Protein AF-A0A1I6B5R0-F1 (afdb_monomer)

Solvent-accessible surface area (backbone atoms only — not comparable to full-atom values): 3456 Å² total; per-residue (Å²): 114,47,79,50,63,68,43,78,48,73,41,66,31,78,35,73,63,44,40,41,36,44,30,52,22,41,38,24,26,1,24,36,54,26,38,37,35,54,23,36,46,22,3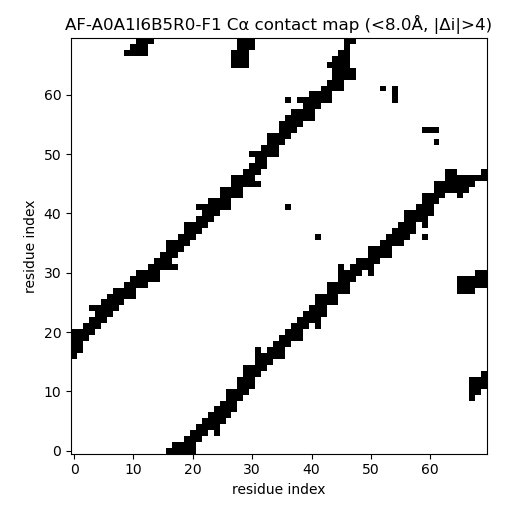8,38,23,29,40,48,82,80,45,51,76,43,78,70,22,59,79,43,47,78,45,79,74,23,86,25,50,85

Organism: NCBI:txid112413

Foldseek 3Di:
DAADECEEEEAADEEAEAEYHYECYEYFAAYYQAYEYQAENYEYEYADDDHHYHYNYHNYYYYYDGPHHD

InterPro domains:
  IPR021417 Protein of unknown function DUF3060 [PF11259] (2-59)

Radius of gyration: 10.26 Å; Cα contacts (8 Å, |Δi|>4): 223; chains: 1; bounding box: 24×19×26 Å

Secondary structure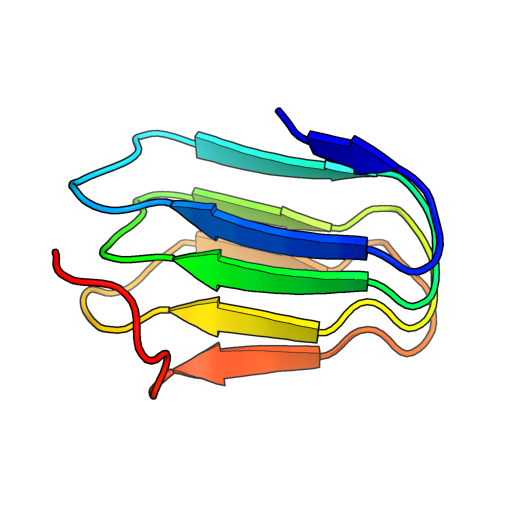 (DSSP, 8-state):
-EE-SS-EEEEEEEEEEEEEESSS-EEEEEEEEEEEE-SSS-EEEEEES--EEEE-STT-EEEE--SS--

Structure (mmCIF, N/CA/C/O backbone):
data_AF-A0A1I6B5R0-F1
#
_entry.id   AF-A0A1I6B5R0-F1
#
loop_
_atom_site.group_PDB
_atom_site.id
_atom_site.type_symbol
_atom_site.label_atom_id
_atom_site.label_alt_id
_atom_site.label_comp_id
_atom_site.label_asym_id
_atom_site.label_entity_id
_atom_site.label_seq_id
_atom_site.pdbx_PDB_ins_code
_atom_site.Cartn_x
_atom_site.Cartn_y
_atom_site.Cartn_z
_atom_site.occupancy
_atom_site.B_iso_or_equiv
_atom_site.auth_seq_id
_atom_site.auth_comp_id
_atom_site.auth_asym_id
_atom_site.auth_atom_id
_atom_site.pdbx_PDB_model_num
ATOM 1 N N . MET A 1 1 ? -6.734 -4.913 -2.999 1.00 83.69 1 MET A N 1
ATOM 2 C CA . MET A 1 1 ? -5.512 -5.192 -3.788 1.00 83.69 1 MET A CA 1
ATOM 3 C C . MET A 1 1 ? -5.525 -4.265 -4.985 1.00 83.69 1 MET A C 1
ATOM 5 O O . MET A 1 1 ? -6.576 -4.139 -5.594 1.00 83.69 1 MET A O 1
ATOM 9 N N . ILE A 1 2 ? -4.411 -3.599 -5.273 1.00 87.12 2 ILE A N 1
ATOM 10 C CA . ILE A 1 2 ? -4.253 -2.690 -6.413 1.00 87.12 2 ILE A CA 1
ATOM 11 C C . ILE A 1 2 ? -3.206 -3.314 -7.330 1.00 87.12 2 ILE A C 1
ATOM 13 O O . ILE A 1 2 ? -2.100 -3.593 -6.872 1.00 87.12 2 ILE A O 1
ATOM 17 N N . SER A 1 3 ? -3.567 -3.559 -8.587 1.00 90.12 3 SER A N 1
ATOM 18 C CA . SER A 1 3 ? -2.649 -4.033 -9.623 1.00 90.12 3 SER A CA 1
ATOM 19 C C . SER A 1 3 ? -2.759 -3.094 -10.816 1.00 90.12 3 SER A C 1
ATOM 21 O O . SER A 1 3 ? -3.732 -3.155 -11.565 1.00 90.12 3 SER A O 1
ATOM 23 N N . ALA A 1 4 ? -1.839 -2.135 -10.902 1.00 85.50 4 ALA A N 1
ATOM 24 C CA . ALA A 1 4 ? -1.882 -1.066 -11.894 1.00 85.50 4 ALA A CA 1
ATOM 25 C C . ALA A 1 4 ? -0.514 -0.384 -12.044 1.00 85.50 4 ALA A C 1
ATOM 27 O O . ALA A 1 4 ? 0.309 -0.408 -11.131 1.00 85.50 4 ALA A O 1
ATOM 28 N N . ASN A 1 5 ? -0.281 0.244 -13.197 1.00 90.88 5 ASN A N 1
ATOM 29 C CA . ASN A 1 5 ? 0.938 0.999 -13.483 1.00 90.88 5 ASN A CA 1
ATOM 30 C C . ASN A 1 5 ? 0.607 2.482 -13.657 1.00 90.88 5 ASN A C 1
ATOM 32 O O . ASN A 1 5 ? -0.383 2.804 -14.312 1.00 90.88 5 ASN A O 1
ATOM 36 N N . SER A 1 6 ? 1.453 3.363 -13.117 1.00 93.00 6 SER A N 1
ATOM 37 C CA . SER A 1 6 ? 1.333 4.821 -13.264 1.00 93.00 6 SER A CA 1
ATOM 38 C C . SER A 1 6 ? -0.027 5.381 -12.833 1.00 93.00 6 SER A C 1
ATOM 40 O O . SER A 1 6 ? -0.553 6.299 -13.460 1.00 93.00 6 SER A O 1
ATOM 42 N N . VAL A 1 7 ? -0.607 4.831 -11.761 1.00 93.50 7 VAL A N 1
ATOM 43 C CA . VAL A 1 7 ? -1.889 5.301 -11.218 1.00 93.50 7 VAL A CA 1
ATOM 44 C C . VAL A 1 7 ? -1.713 6.086 -9.929 1.00 93.50 7 VAL A C 1
ATOM 46 O O . VAL A 1 7 ? -0.773 5.862 -9.165 1.00 93.50 7 VAL A O 1
ATOM 49 N N . HIS A 1 8 ? -2.676 6.962 -9.659 1.00 94.75 8 HIS A N 1
ATOM 50 C CA . HIS A 1 8 ? -2.867 7.581 -8.357 1.00 94.75 8 HIS A CA 1
ATOM 51 C C . HIS A 1 8 ? -4.190 7.072 -7.776 1.00 94.75 8 HIS A C 1
ATOM 53 O O . HIS A 1 8 ? -5.238 7.261 -8.390 1.00 94.75 8 HIS A O 1
ATOM 59 N N . ALA A 1 9 ? -4.147 6.395 -6.628 1.00 92.38 9 ALA A N 1
ATOM 60 C CA . ALA A 1 9 ? -5.342 5.879 -5.966 1.00 92.38 9 ALA A CA 1
ATOM 61 C C . ALA A 1 9 ? -5.387 6.276 -4.489 1.00 92.38 9 ALA A C 1
ATOM 63 O O . ALA A 1 9 ? -4.359 6.313 -3.814 1.00 92.38 9 ALA A O 1
ATOM 64 N N . THR A 1 10 ? -6.599 6.506 -3.985 1.00 95.25 10 THR A N 1
ATOM 65 C CA . THR A 1 10 ? -6.864 6.833 -2.582 1.00 95.25 10 THR A CA 1
ATOM 66 C C . THR A 1 10 ? -7.768 5.766 -1.975 1.00 95.25 10 THR A C 1
ATOM 68 O O . THR A 1 10 ? -8.864 5.509 -2.470 1.00 95.25 10 THR A O 1
ATOM 71 N N . LEU A 1 11 ? -7.300 5.134 -0.903 1.00 92.75 11 LEU A N 1
ATOM 72 C CA . LEU A 1 11 ? -8.023 4.149 -0.108 1.00 92.75 11 LEU A CA 1
ATOM 73 C C . LEU A 1 11 ? -8.368 4.771 1.245 1.00 92.75 11 LEU A C 1
ATOM 75 O O . LEU A 1 11 ? -7.537 4.783 2.151 1.00 92.75 11 LEU A O 1
ATOM 79 N N . ASN A 1 12 ? -9.589 5.285 1.369 1.00 94.38 12 ASN A N 1
ATOM 80 C CA . ASN A 1 12 ? -10.105 5.792 2.639 1.00 94.38 12 ASN A CA 1
ATOM 81 C C . ASN A 1 12 ? -10.564 4.644 3.548 1.00 94.38 12 ASN A C 1
ATOM 83 O O . ASN A 1 12 ? -10.951 3.574 3.070 1.00 94.38 12 ASN A O 1
ATOM 87 N N . GLY A 1 13 ? -10.565 4.896 4.852 1.00 93.50 13 GLY A N 1
ATOM 88 C CA . GLY A 1 13 ? -10.944 3.937 5.875 1.00 93.50 13 GLY A CA 1
ATOM 89 C C . GLY A 1 13 ? -9.785 3.057 6.346 1.00 93.50 13 GLY A C 1
ATOM 90 O O . GLY A 1 13 ? -8.619 3.203 5.949 1.00 93.50 13 GLY A O 1
ATOM 91 N N . SER A 1 14 ? -10.142 2.084 7.184 1.00 93.81 14 SER A N 1
ATOM 92 C CA . SER A 1 14 ? -9.214 1.091 7.711 1.00 93.81 14 SER A CA 1
ATOM 93 C C . SER A 1 14 ? -9.156 -0.156 6.836 1.00 93.81 14 SER A C 1
ATOM 95 O O . SER A 1 14 ? -10.164 -0.775 6.497 1.00 93.81 14 SER A O 1
ATOM 97 N N . CYS A 1 15 ? -7.938 -0.545 6.467 1.00 92.50 15 CYS A N 1
ATOM 98 C CA . CYS A 1 15 ? -7.667 -1.739 5.680 1.00 92.50 15 CYS A CA 1
ATOM 99 C C . CYS A 1 15 ? -6.907 -2.777 6.515 1.00 92.50 15 CYS A C 1
ATOM 101 O O . CYS A 1 15 ? -5.860 -2.497 7.093 1.00 92.50 15 CYS A O 1
ATOM 103 N N . ALA A 1 16 ? -7.347 -4.034 6.512 1.00 94.25 16 ALA A N 1
ATOM 104 C CA . ALA A 1 16 ? -6.530 -5.103 7.095 1.00 94.25 16 ALA A CA 1
ATOM 105 C C . ALA A 1 16 ? -5.225 -5.305 6.293 1.00 94.25 16 ALA A C 1
ATOM 107 O O . ALA A 1 16 ? -4.141 -5.460 6.856 1.00 94.25 16 ALA A O 1
ATOM 108 N N . LEU A 1 17 ? -5.311 -5.256 4.960 1.00 94.50 17 LEU A N 1
ATOM 109 C CA . LEU A 1 1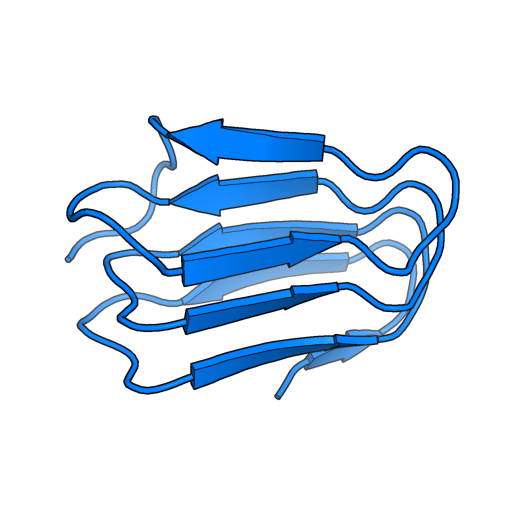7 ? -4.179 -5.484 4.067 1.00 94.50 17 LEU A CA 1
ATOM 110 C C . LEU A 1 17 ? -4.257 -4.596 2.825 1.00 94.50 17 LEU A C 1
ATOM 112 O O . LEU A 1 17 ? -5.214 -4.671 2.055 1.00 94.50 17 LEU A O 1
ATOM 116 N N . VAL A 1 18 ? -3.182 -3.853 2.567 1.00 93.81 18 VAL A N 1
ATOM 117 C CA . VAL A 1 18 ? -2.950 -3.169 1.293 1.00 93.81 18 VAL A CA 1
ATOM 118 C C . VAL A 1 18 ? -1.857 -3.910 0.535 1.00 93.81 18 VAL A C 1
ATOM 120 O O . VAL A 1 18 ? -0.730 -4.036 1.008 1.00 93.81 18 VAL A O 1
ATOM 123 N N . LYS A 1 19 ? -2.1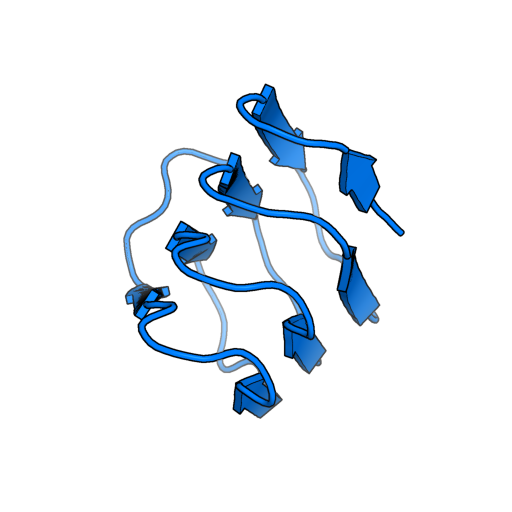98 -4.415 -0.651 1.00 94.12 19 LYS A N 1
ATOM 124 C CA . LYS A 1 19 ? -1.254 -5.037 -1.584 1.00 94.12 19 LYS A CA 1
ATOM 125 C C . LYS A 1 19 ? -1.200 -4.197 -2.850 1.00 94.12 19 LYS A C 1
ATOM 127 O O . LYS A 1 19 ? -2.252 -3.997 -3.461 1.00 94.12 19 LYS A O 1
ATOM 132 N N . VAL A 1 20 ? -0.005 -3.739 -3.207 1.00 91.81 20 VAL A N 1
ATOM 133 C CA . VAL A 1 20 ? 0.263 -2.948 -4.411 1.00 91.81 20 VAL A CA 1
ATOM 134 C C . VAL A 1 20 ? 1.183 -3.741 -5.332 1.00 91.81 20 VAL A C 1
ATOM 136 O O . VAL A 1 20 ? 2.305 -4.118 -4.969 1.00 91.81 20 VAL A O 1
ATOM 139 N N . GLU A 1 21 ? 0.679 -4.002 -6.526 1.00 89.94 21 GLU A N 1
ATOM 140 C CA . GLU A 1 21 ? 1.370 -4.653 -7.629 1.00 89.94 21 GLU A CA 1
ATOM 141 C C . GLU A 1 21 ? 1.378 -3.696 -8.825 1.00 89.94 21 GLU A C 1
ATOM 143 O O . GLU A 1 21 ? 0.418 -2.958 -9.042 1.00 89.94 21 GLU A O 1
ATOM 148 N N . GLY A 1 22 ? 2.474 -3.683 -9.580 1.00 83.50 22 GLY A N 1
ATOM 149 C CA . GLY A 1 22 ? 2.703 -2.709 -10.649 1.00 83.50 22 GLY A CA 1
ATOM 150 C C . GLY A 1 22 ? 3.607 -1.544 -10.239 1.00 83.50 22 GLY A C 1
ATOM 151 O O . GLY A 1 22 ? 4.101 -1.467 -9.109 1.00 83.50 22 GLY A O 1
ATOM 152 N N . ASN A 1 23 ? 3.904 -0.683 -11.205 1.00 89.69 23 ASN A N 1
ATOM 153 C CA . ASN A 1 23 ? 5.047 0.221 -11.160 1.00 89.69 23 ASN A CA 1
ATOM 154 C C . ASN A 1 23 ? 4.639 1.694 -11.108 1.00 89.69 23 ASN A C 1
ATOM 156 O O . ASN A 1 23 ? 3.576 2.071 -11.608 1.00 89.69 23 ASN A O 1
ATOM 160 N N . ALA A 1 24 ? 5.519 2.519 -10.536 1.00 91.44 24 ALA A N 1
ATOM 161 C CA . ALA A 1 24 ? 5.437 3.981 -10.553 1.00 91.44 24 ALA A CA 1
ATOM 162 C C . ALA A 1 24 ? 4.061 4.544 -10.137 1.00 91.44 24 ALA A C 1
ATOM 164 O O . ALA A 1 24 ? 3.587 5.522 -10.711 1.00 91.44 24 ALA A O 1
ATOM 165 N N . SER A 1 25 ? 3.394 3.901 -9.175 1.00 92.25 25 SER A N 1
ATOM 166 C CA . SER A 1 25 ? 2.064 4.309 -8.709 1.00 92.25 25 SER A CA 1
ATOM 167 C C . SER A 1 25 ? 2.136 5.029 -7.368 1.00 92.25 25 SER A C 1
ATOM 169 O O . SER A 1 25 ? 3.004 4.731 -6.551 1.00 92.25 25 SER A O 1
ATOM 171 N N . ILE A 1 26 ? 1.205 5.949 -7.125 1.00 94.44 26 ILE A N 1
ATOM 172 C CA . ILE A 1 26 ? 1.052 6.659 -5.852 1.00 94.44 26 ILE A CA 1
ATOM 173 C C . ILE A 1 26 ? -0.228 6.171 -5.185 1.00 94.44 26 ILE A C 1
ATOM 175 O O . ILE A 1 26 ? -1.319 6.327 -5.730 1.00 94.44 26 ILE A O 1
ATOM 179 N N . ILE A 1 27 ? -0.099 5.562 -4.011 1.00 94.44 27 ILE A N 1
ATOM 180 C CA . ILE A 1 27 ? -1.228 5.021 -3.259 1.00 94.44 27 ILE A CA 1
ATOM 181 C C . ILE A 1 27 ? -1.326 5.741 -1.919 1.00 94.44 27 ILE A C 1
ATOM 183 O O . ILE A 1 27 ? -0.448 5.610 -1.068 1.00 94.44 27 ILE A O 1
ATOM 187 N N . GLU A 1 28 ? -2.416 6.463 -1.717 1.00 96.31 28 GLU A N 1
ATOM 188 C CA . GLU A 1 28 ? -2.749 7.123 -0.458 1.00 96.31 28 GLU A CA 1
ATOM 189 C C . GLU A 1 28 ? -3.678 6.195 0.345 1.00 96.31 28 GLU A C 1
ATOM 191 O O . GLU A 1 28 ? -4.692 5.732 -0.172 1.00 96.31 28 GLU A O 1
ATOM 196 N N . VAL A 1 29 ? -3.334 5.876 1.592 1.00 96.00 29 VAL A N 1
ATOM 197 C CA . VAL A 1 29 ? -4.024 4.890 2.443 1.00 96.00 29 VAL A CA 1
ATOM 198 C C . VAL A 1 29 ? -4.441 5.548 3.754 1.00 96.00 29 VAL A C 1
ATOM 200 O O . VAL A 1 29 ? -3.616 6.182 4.398 1.00 96.00 29 VAL A O 1
ATOM 203 N N . GLY A 1 30 ? -5.696 5.404 4.178 1.00 96.25 30 GLY A N 1
ATOM 204 C CA . GLY A 1 30 ? -6.177 5.970 5.441 1.00 96.25 30 GLY A CA 1
ATOM 205 C C . GLY A 1 30 ? -5.458 5.335 6.628 1.00 96.25 30 GLY A C 1
ATOM 206 O O . GLY A 1 30 ? -4.573 5.932 7.243 1.00 96.25 30 GLY A O 1
ATOM 207 N N . SER A 1 31 ? -5.774 4.071 6.902 1.00 95.50 31 SER A N 1
ATOM 208 C CA . SER A 1 31 ? -5.022 3.253 7.855 1.00 95.50 31 SER A CA 1
ATOM 209 C C . SER A 1 31 ? -4.888 1.809 7.378 1.00 95.50 31 SER A C 1
ATOM 211 O O . SER A 1 31 ? -5.721 1.298 6.624 1.00 95.50 31 SER A O 1
ATOM 213 N N . ALA A 1 32 ? -3.814 1.130 7.793 1.00 95.69 32 ALA A N 1
ATOM 214 C CA . ALA A 1 32 ? -3.629 -0.281 7.481 1.00 95.69 32 ALA A CA 1
ATOM 215 C C . ALA A 1 32 ? -2.922 -1.058 8.594 1.00 95.69 32 ALA A C 1
ATOM 217 O O . ALA A 1 32 ? -2.047 -0.527 9.272 1.00 95.69 32 ALA A O 1
ATOM 218 N N . GLN A 1 33 ? -3.243 -2.347 8.734 1.00 96.25 33 GLN A N 1
ATOM 219 C CA . GLN A 1 33 ? -2.468 -3.251 9.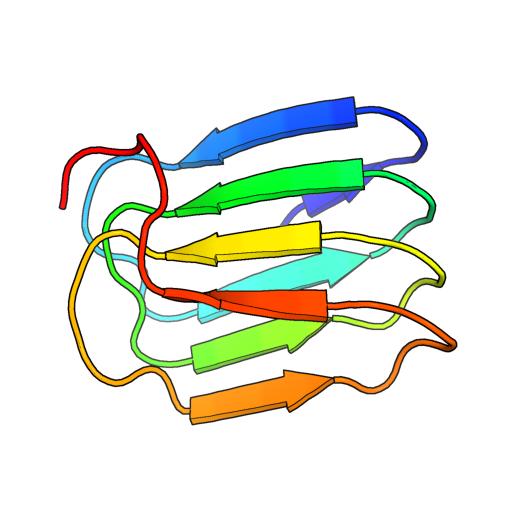597 1.00 96.25 33 GLN A CA 1
ATOM 220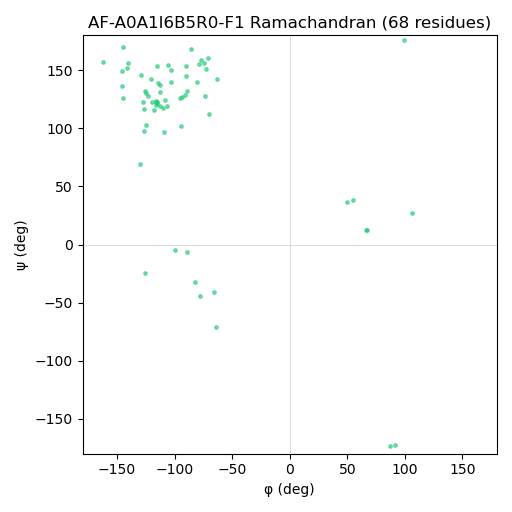 C C . GLN A 1 33 ? -1.219 -3.788 8.887 1.00 96.25 33 GLN A C 1
ATOM 222 O O . GLN A 1 33 ? -0.187 -4.026 9.516 1.00 96.25 33 GLN A O 1
ATOM 227 N N . LYS A 1 34 ? -1.287 -3.981 7.565 1.00 96.25 34 LYS A N 1
ATOM 228 C CA . LYS A 1 34 ? -0.169 -4.469 6.754 1.00 96.25 34 LYS A CA 1
ATOM 229 C C . LYS A 1 34 ? -0.175 -3.842 5.367 1.00 96.25 34 LYS A C 1
ATOM 231 O O . LYS A 1 34 ? -1.211 -3.798 4.704 1.00 96.25 34 LYS A O 1
ATOM 236 N N . ILE A 1 35 ? 1.001 -3.428 4.909 1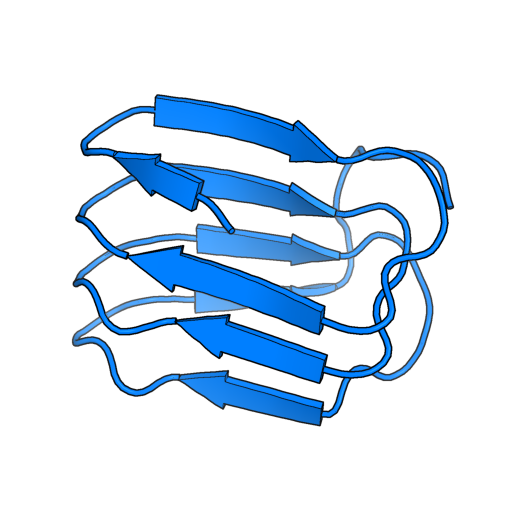.00 94.56 35 ILE A N 1
ATOM 237 C CA . ILE A 1 35 ? 1.221 -2.888 3.566 1.00 94.56 35 ILE A CA 1
ATOM 238 C C . ILE A 1 35 ? 2.297 -3.728 2.887 1.00 94.56 35 ILE A C 1
ATOM 240 O O . ILE A 1 35 ? 3.370 -3.952 3.448 1.00 94.56 35 ILE A O 1
ATOM 244 N N . VAL A 1 36 ? 2.002 -4.209 1.683 1.00 94.12 36 VAL A N 1
ATOM 245 C CA . VAL A 1 36 ? 2.926 -4.988 0.862 1.00 94.12 36 VAL A CA 1
ATOM 246 C C . VAL A 1 36 ? 3.013 -4.369 -0.524 1.00 94.12 36 VAL A C 1
ATOM 248 O O . VAL A 1 36 ? 2.009 -4.287 -1.230 1.00 94.12 36 VAL A O 1
ATOM 251 N N . THR A 1 37 ? 4.217 -3.997 -0.939 1.00 91.94 37 THR A N 1
ATOM 252 C CA . THR A 1 37 ? 4.512 -3.559 -2.308 1.00 91.94 37 THR A CA 1
ATOM 253 C C . THR A 1 37 ? 5.412 -4.591 -2.973 1.00 91.94 37 THR A C 1
ATOM 255 O O . THR A 1 37 ? 6.330 -5.123 -2.348 1.00 91.94 37 THR A O 1
ATOM 258 N N . THR A 1 38 ? 5.134 -4.922 -4.232 1.00 90.25 38 THR A N 1
ATOM 259 C CA . THR A 1 38 ? 5.945 -5.888 -5.000 1.00 90.25 38 THR A CA 1
ATOM 260 C C . THR A 1 38 ? 6.457 -5.335 -6.325 1.00 90.25 38 THR A C 1
ATOM 262 O O . THR A 1 38 ? 7.490 -5.796 -6.797 1.00 90.25 38 THR A O 1
ATOM 265 N N . GLY A 1 39 ? 5.791 -4.333 -6.906 1.00 82.44 39 GLY A N 1
ATOM 266 C CA . GLY A 1 39 ? 6.282 -3.644 -8.102 1.00 82.44 39 GLY A CA 1
ATOM 267 C C . GLY A 1 39 ? 7.242 -2.494 -7.788 1.00 82.44 39 GLY A C 1
ATOM 268 O O . GLY A 1 39 ? 7.413 -2.104 -6.631 1.00 82.44 39 GLY A O 1
ATOM 269 N N . ALA A 1 40 ? 7.907 -1.977 -8.817 1.00 88.94 40 ALA A N 1
ATOM 270 C CA . ALA A 1 40 ? 9.010 -1.033 -8.685 1.00 88.94 40 ALA A CA 1
ATOM 271 C C . ALA A 1 40 ? 8.557 0.436 -8.690 1.00 88.94 40 ALA A C 1
ATOM 273 O O . ALA A 1 40 ? 7.622 0.819 -9.393 1.00 88.94 40 ALA A O 1
ATOM 274 N N . GLY A 1 41 ? 9.245 1.281 -7.921 1.00 88.69 41 GLY A N 1
ATOM 275 C CA . GLY A 1 41 ? 9.066 2.739 -7.943 1.00 88.69 41 GLY A CA 1
ATOM 276 C C . GLY A 1 41 ? 7.709 3.249 -7.447 1.00 88.69 41 GLY A C 1
ATOM 277 O O . GLY A 1 41 ? 7.382 4.411 -7.664 1.00 88.69 41 GLY A O 1
ATOM 278 N N . SER A 1 42 ? 6.899 2.403 -6.809 1.00 91.38 42 SER A N 1
ATOM 279 C CA . SER A 1 42 ? 5.612 2.819 -6.244 1.00 91.38 42 SER A CA 1
ATOM 280 C C . SER A 1 42 ? 5.799 3.506 -4.888 1.00 91.38 42 SER A C 1
ATOM 282 O O . SER A 1 42 ? 6.606 3.072 -4.062 1.00 91.38 42 SER A O 1
ATOM 284 N N . ILE A 1 43 ? 5.030 4.565 -4.653 1.00 94.06 43 ILE A N 1
ATOM 285 C CA . ILE A 1 43 ? 5.000 5.332 -3.410 1.00 94.06 43 ILE A CA 1
ATOM 286 C C . ILE A 1 43 ? 3.688 5.022 -2.696 1.00 94.06 43 ILE A C 1
ATOM 288 O O . ILE A 1 43 ? 2.613 5.208 -3.259 1.00 94.06 43 ILE A O 1
ATOM 292 N N . VAL A 1 44 ? 3.762 4.567 -1.450 1.00 94.31 44 VAL A N 1
ATOM 293 C CA . VAL A 1 44 ? 2.586 4.354 -0.602 1.00 94.31 44 VAL A CA 1
ATOM 294 C C . VAL A 1 44 ? 2.667 5.286 0.595 1.00 94.31 44 VAL A C 1
ATOM 296 O O . VAL A 1 44 ? 3.634 5.233 1.355 1.00 94.31 44 VAL A O 1
ATOM 299 N N . ARG A 1 45 ? 1.644 6.117 0.786 1.00 95.88 45 ARG A N 1
ATOM 300 C CA . ARG A 1 45 ? 1.543 7.011 1.938 1.00 95.88 45 ARG A CA 1
ATOM 301 C C . ARG A 1 45 ? 0.358 6.623 2.799 1.00 95.88 45 ARG A C 1
ATOM 303 O O . ARG A 1 45 ? -0.761 6.602 2.303 1.00 95.88 45 ARG A O 1
ATOM 310 N N . TYR A 1 46 ? 0.587 6.317 4.071 1.00 95.38 46 TYR A N 1
ATOM 311 C CA . TYR A 1 46 ? -0.498 6.039 5.015 1.00 95.38 46 TYR A CA 1
ATOM 312 C C . TYR A 1 46 ? -0.744 7.236 5.939 1.00 95.38 46 TYR A C 1
ATOM 314 O O . TYR A 1 46 ? 0.207 7.895 6.361 1.00 95.38 46 TYR A O 1
ATOM 322 N N . ALA A 1 47 ? -2.000 7.558 6.240 1.00 96.25 47 ALA A N 1
ATOM 323 C CA . ALA A 1 47 ? -2.335 8.719 7.060 1.00 96.25 47 ALA A CA 1
ATOM 324 C C . ALA A 1 47 ? -2.110 8.438 8.552 1.00 96.25 47 ALA A C 1
ATOM 326 O O . ALA A 1 47 ? -1.489 9.241 9.253 1.00 96.25 47 ALA A O 1
ATOM 327 N N . SER A 1 48 ? -2.538 7.272 9.042 1.00 94.19 48 SER A N 1
ATOM 328 C CA . SER A 1 48 ? -2.402 6.907 10.457 1.00 94.19 48 SER A CA 1
ATOM 329 C C . SER A 1 48 ? -2.137 5.413 10.693 1.00 94.19 48 SER A C 1
ATOM 331 O O . SER A 1 48 ? -2.221 4.578 9.789 1.00 94.19 48 SER A O 1
ATOM 333 N N . GLY A 1 49 ? -1.793 5.081 11.942 1.00 92.50 49 GLY A N 1
ATOM 334 C CA . GLY A 1 49 ? -1.509 3.719 12.391 1.00 92.50 49 GLY A CA 1
ATOM 335 C C . GLY A 1 49 ? -0.035 3.322 12.301 1.00 92.50 49 GLY A C 1
ATOM 336 O O . GLY A 1 49 ? 0.848 4.139 12.048 1.00 92.50 49 GLY A O 1
ATOM 337 N N . GLN A 1 50 ? 0.221 2.039 12.552 1.00 94.31 50 GLN A N 1
ATOM 338 C CA . GLN A 1 50 ? 1.554 1.429 12.543 1.00 94.31 50 GLN A CA 1
ATOM 339 C C . GLN A 1 50 ? 1.522 0.153 11.688 1.00 94.31 50 GLN A C 1
ATOM 341 O O . GLN A 1 50 ? 1.569 -0.958 12.223 1.00 94.31 50 GLN A O 1
ATOM 346 N N . PRO A 1 51 ? 1.366 0.279 10.357 1.00 94.88 51 PRO A N 1
ATOM 347 C CA . PRO A 1 51 ? 1.291 -0.881 9.486 1.00 94.88 51 PRO A CA 1
ATOM 348 C C . PRO A 1 51 ? 2.591 -1.675 9.533 1.00 94.88 51 PRO A C 1
ATOM 350 O O . PRO A 1 51 ? 3.692 -1.126 9.495 1.00 94.88 51 PRO A O 1
ATOM 353 N N . ARG A 1 52 ? 2.479 -3.000 9.479 1.00 96.00 52 ARG A N 1
ATOM 354 C CA . ARG A 1 52 ? 3.622 -3.838 9.132 1.00 96.00 52 ARG A CA 1
ATOM 355 C C . ARG A 1 52 ? 3.946 -3.642 7.653 1.00 96.00 52 ARG A C 1
ATOM 357 O O . ARG A 1 52 ? 3.178 -4.057 6.783 1.00 96.00 52 ARG A O 1
ATOM 364 N N . VAL A 1 53 ? 5.095 -3.040 7.377 1.00 93.56 53 VAL A N 1
ATOM 365 C CA . VAL A 1 53 ? 5.536 -2.714 6.020 1.00 93.56 53 VAL A CA 1
ATOM 366 C C . VAL A 1 53 ? 6.421 -3.824 5.454 1.00 93.56 53 VAL A C 1
ATOM 368 O O . VAL A 1 53 ? 7.410 -4.219 6.069 1.00 93.56 53 VAL A O 1
ATOM 371 N N . LEU A 1 54 ? 6.076 -4.333 4.270 1.00 92.56 54 LEU A N 1
ATOM 372 C CA . LEU A 1 54 ? 6.945 -5.185 3.458 1.00 92.56 54 LEU A CA 1
ATOM 373 C C . LEU A 1 54 ? 7.100 -4.572 2.067 1.00 92.56 54 LEU A C 1
ATOM 375 O O . LEU A 1 54 ? 6.222 -4.726 1.218 1.00 92.56 54 LEU A O 1
ATOM 379 N N . ASN A 1 55 ? 8.244 -3.940 1.823 1.00 87.50 55 ASN A N 1
ATOM 380 C CA . ASN A 1 55 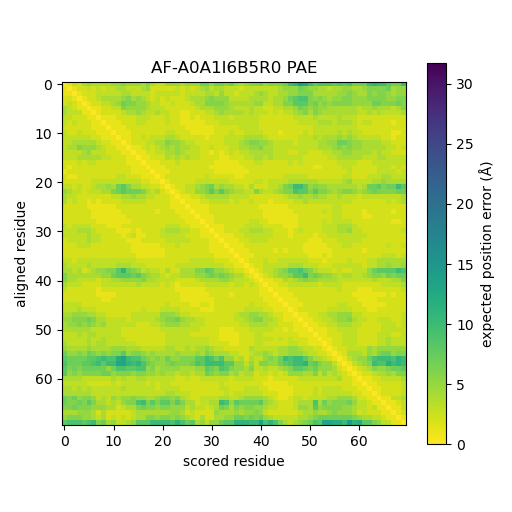? 8.608 -3.472 0.495 1.00 87.50 55 ASN A CA 1
ATOM 381 C C . ASN A 1 55 ? 9.471 -4.518 -0.208 1.00 87.50 55 ASN A C 1
ATOM 383 O O . ASN A 1 55 ? 10.644 -4.679 0.114 1.00 87.50 55 ASN A O 1
ATOM 387 N N . LYS A 1 56 ? 8.865 -5.272 -1.122 1.00 88.00 56 LYS A N 1
ATOM 388 C CA . LYS A 1 56 ? 9.552 -6.282 -1.937 1.00 88.00 56 LYS A CA 1
ATOM 389 C C . LYS A 1 56 ? 9.879 -5.780 -3.346 1.00 88.00 56 LYS A C 1
ATOM 391 O O . LYS A 1 56 ? 10.497 -6.514 -4.108 1.00 88.00 56 LYS A O 1
ATOM 396 N N . GLY A 1 57 ? 9.434 -4.575 -3.697 1.00 78.62 57 GLY A N 1
ATOM 397 C CA . GLY A 1 57 ? 9.694 -3.950 -4.988 1.00 78.62 57 GLY A CA 1
ATOM 398 C C . GLY A 1 57 ? 10.967 -3.105 -4.983 1.00 78.62 57 GLY A C 1
ATOM 399 O O . GLY A 1 57 ? 11.384 -2.587 -3.947 1.00 78.62 57 GLY A O 1
ATOM 400 N N . GLY A 1 58 ? 11.589 -2.938 -6.150 1.00 86.31 58 GLY A N 1
ATOM 401 C CA . GLY A 1 58 ? 12.774 -2.089 -6.298 1.00 86.31 58 GLY A CA 1
ATOM 402 C C . GLY A 1 58 ? 12.422 -0.599 -6.243 1.00 86.31 58 GLY A C 1
ATOM 403 O O . GLY A 1 58 ? 11.540 -0.150 -6.971 1.00 86.31 58 GLY A O 1
ATOM 404 N N . GLY A 1 59 ? 13.098 0.178 -5.393 1.00 83.56 59 GLY A N 1
ATOM 405 C CA . GLY A 1 59 ? 12.992 1.647 -5.379 1.00 83.56 59 GLY A CA 1
ATOM 406 C C . GLY A 1 59 ? 11.634 2.222 -4.951 1.00 83.56 59 GLY A C 1
ATOM 407 O O . GLY A 1 59 ? 11.387 3.405 -5.161 1.00 83.56 59 GLY A O 1
ATOM 408 N N . GLY A 1 60 ? 10.739 1.408 -4.382 1.00 84.25 60 GLY A N 1
ATOM 409 C CA . GLY A 1 60 ? 9.486 1.897 -3.806 1.00 84.25 60 GLY A CA 1
ATOM 410 C C . GLY A 1 60 ? 9.703 2.605 -2.467 1.00 84.25 60 GLY A C 1
ATOM 411 O O . GLY A 1 60 ? 10.668 2.319 -1.757 1.00 84.25 60 GLY A O 1
ATOM 412 N N . VAL A 1 61 ? 8.780 3.487 -2.094 1.00 92.12 61 VAL A N 1
ATOM 413 C CA . VAL A 1 61 ? 8.820 4.245 -0.834 1.00 92.12 61 VAL A CA 1
ATOM 414 C C . VAL A 1 61 ? 7.510 4.030 -0.087 1.00 92.12 61 VAL A C 1
ATOM 416 O O . VAL A 1 61 ? 6.439 4.136 -0.676 1.00 92.12 61 VAL A O 1
ATOM 419 N N . ILE A 1 62 ? 7.580 3.716 1.206 1.00 93.19 62 ILE A N 1
ATOM 420 C CA . ILE A 1 62 ? 6.397 3.575 2.062 1.00 93.19 62 ILE A CA 1
ATOM 421 C C . ILE A 1 62 ? 6.597 4.465 3.281 1.00 93.19 62 ILE A C 1
ATOM 423 O O . ILE A 1 62 ? 7.535 4.246 4.045 1.00 93.19 62 ILE A O 1
ATOM 427 N N . THR A 1 63 ? 5.746 5.474 3.448 1.00 95.00 63 THR A N 1
ATOM 428 C CA . THR A 1 63 ? 5.902 6.499 4.491 1.00 95.00 63 THR A CA 1
ATOM 429 C C . THR A 1 63 ? 4.570 6.877 5.117 1.00 95.00 63 THR A C 1
ATOM 431 O O . THR A 1 63 ? 3.516 6.751 4.498 1.00 95.00 63 THR A O 1
ATOM 434 N N . GLN A 1 64 ? 4.611 7.394 6.341 1.00 93.38 64 GLN A N 1
ATOM 435 C CA . GLN A 1 64 ? 3.451 8.054 6.932 1.00 93.38 64 GLN A CA 1
ATOM 436 C C . GLN A 1 64 ? 3.274 9.468 6.354 1.00 93.38 64 GLN A C 1
ATOM 438 O O . GLN A 1 64 ? 4.233 10.053 5.850 1.00 93.38 64 GLN A O 1
ATOM 443 N N . GLY A 1 65 ? 2.063 10.019 6.450 1.00 92.50 65 GLY A N 1
ATOM 444 C CA . GLY A 1 65 ? 1.721 11.372 6.000 1.00 92.50 65 GLY A CA 1
ATOM 445 C C . GLY A 1 65 ? 0.889 11.397 4.719 1.00 92.50 65 GLY A C 1
ATOM 446 O O . GLY A 1 65 ? 0.994 12.341 3.942 1.00 92.50 65 GLY A O 1
ATOM 447 N N . GLY A 1 66 ? 0.118 10.336 4.467 1.00 89.62 66 GLY A N 1
ATOM 448 C CA . GLY A 1 66 ? -0.810 10.284 3.340 1.00 89.62 66 GLY A CA 1
ATOM 449 C C . GLY A 1 66 ? -2.021 11.201 3.509 1.00 89.62 66 GLY A C 1
ATOM 450 O O . GLY A 1 66 ? -2.367 11.594 4.620 1.00 89.62 66 GLY A O 1
ATOM 451 N N . SER A 1 67 ? -2.674 11.510 2.391 1.00 92.31 67 SER A N 1
ATOM 452 C CA . SER A 1 67 ? -3.831 12.421 2.312 1.00 92.31 67 SER A CA 1
ATOM 453 C C . SER A 1 67 ? -5.182 11.720 2.507 1.00 92.31 67 SER A C 1
ATOM 455 O O . SER A 1 67 ? -6.223 12.371 2.537 1.00 92.31 67 SER A O 1
ATOM 457 N N . ALA A 1 68 ? -5.184 10.388 2.583 1.00 92.81 68 ALA A N 1
ATOM 458 C CA . ALA A 1 68 ? -6.391 9.587 2.756 1.00 92.81 68 ALA A CA 1
ATOM 459 C C . ALA A 1 68 ? -6.947 9.696 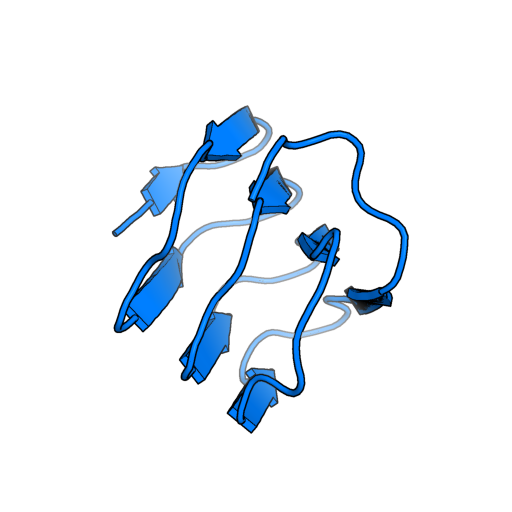4.184 1.00 92.81 68 ALA A C 1
ATOM 461 O O . ALA A 1 68 ? -6.203 9.876 5.146 1.00 92.81 68 ALA A O 1
ATOM 462 N N . THR A 1 69 ? -8.258 9.542 4.346 1.00 93.88 69 THR A N 1
ATOM 463 C CA . THR A 1 69 ? -8.898 9.601 5.669 1.00 93.88 69 THR A CA 1
ATOM 464 C C . THR A 1 69 ? -8.941 8.208 6.312 1.00 93.88 69 THR A C 1
ATOM 466 O O . THR A 1 69 ? -9.329 7.274 5.607 1.00 93.88 69 THR A O 1
ATOM 469 N N . PRO A 1 70 ? -8.551 8.036 7.595 1.00 84.62 70 PRO A N 1
ATOM 470 C CA . PRO A 1 70 ? -8.584 6.749 8.303 1.00 84.62 70 PRO A CA 1
ATOM 471 C C . PRO A 1 70 ? -9.956 6.092 8.428 1.00 84.62 70 PRO A C 1
ATOM 473 O O . PRO A 1 70 ? -10.981 6.801 8.332 1.00 84.62 70 PRO A O 1
#

pLDDT: mean 91.91, std 3.92, range [78.62, 96.31]

Nearest PDB structures (foldseek):
  3pet-assembly1_A  TM=4.746E-01  e=2.198E+00  Bacteroides fragilis NCTC 9343
  8bke-assembly2_BBB  TM=4.110E-01  e=6.345E+00  Klebsiella phage KP34
  2b0r-assembly1_B  TM=5.346E-01  e=9.818E+00  Cryptosporidium parvum
  5j44-assembly2_B  TM=3.414E-01  e=7.650E+00  Shigella flexneri

Mean predicted aligned error: 3.13 Å

Sequence (70 aa):
MISANSVHATLNGSCALVKVEGNASIIEVGSAQKIVTTGAGSIVRYASGQPRVLNKGGGGVITQGGSATP